Protein AF-A0AA36GIN5-F1 (afdb_monomer_lite)

Foldseek 3Di:
DDQDDPPPDPDFDDPPDDHDPPDDDDPVPGPDQVVVRLPVFDWAFDPDPVVLVVVQQVVQVVLQVVCVVVVCPVFFDGWDFDDWDTKIWGPDPPPDPWIKIWTWTFTDPPRTFIWIFIWTADPNDIDTSGPAIDTPDDLDCQQVVDPDPRSSSSGGGPPDDD

pLDDT: mean 85.45, std 15.11, range [38.47, 98.5]

Structure (mmCIF, N/CA/C/O backbone):
data_AF-A0AA36GIN5-F1
#
_entry.id   AF-A0AA36GIN5-F1
#
loop_
_atom_site.group_PDB
_atom_site.id
_atom_site.type_symbol
_atom_site.label_atom_id
_atom_site.label_alt_id
_atom_site.label_comp_id
_atom_site.label_asym_id
_atom_site.label_entity_id
_atom_site.label_seq_id
_atom_site.pdbx_PDB_ins_code
_atom_site.Cartn_x
_atom_site.Cartn_y
_atom_site.Cartn_z
_atom_site.occupancy
_atom_site.B_iso_or_equiv
_atom_site.auth_seq_id
_atom_site.auth_comp_id
_atom_site.auth_asym_id
_atom_site.auth_atom_id
_atom_site.pdbx_PDB_model_num
ATOM 1 N N . MET A 1 1 ? 8.871 -35.747 -25.818 1.00 38.47 1 MET A N 1
ATOM 2 C CA . MET A 1 1 ? 9.110 -34.789 -24.715 1.00 38.47 1 MET A CA 1
ATOM 3 C C . MET A 1 1 ? 7.954 -33.823 -24.754 1.00 38.47 1 MET A C 1
ATOM 5 O O . MET A 1 1 ? 7.903 -32.994 -25.651 1.00 38.47 1 MET A O 1
ATOM 9 N N . ASP A 1 2 ? 6.993 -34.015 -23.860 1.00 39.81 2 ASP A N 1
ATOM 10 C CA . ASP A 1 2 ? 5.685 -33.381 -23.990 1.00 39.81 2 ASP A CA 1
ATOM 11 C C . ASP A 1 2 ? 5.727 -31.957 -23.442 1.00 39.81 2 ASP A C 1
ATOM 13 O O . ASP A 1 2 ? 5.883 -31.730 -22.238 1.00 39.81 2 ASP A O 1
ATOM 17 N N . TYR A 1 3 ? 5.608 -30.990 -24.346 1.00 45.97 3 TYR A N 1
ATOM 18 C CA . TYR A 1 3 ? 5.326 -29.606 -24.003 1.00 45.97 3 TYR A CA 1
ATOM 19 C C . TYR A 1 3 ? 3.878 -29.540 -23.517 1.00 45.97 3 TYR A C 1
ATOM 21 O O . TYR A 1 3 ? 2.953 -29.850 -24.263 1.00 45.97 3 TYR A O 1
ATOM 29 N N . LYS A 1 4 ? 3.670 -29.195 -22.241 1.00 46.16 4 LYS A N 1
ATOM 30 C CA . LYS A 1 4 ? 2.323 -28.942 -21.725 1.00 46.16 4 LYS A CA 1
ATOM 31 C C . LYS A 1 4 ? 1.925 -27.518 -22.071 1.00 46.16 4 LYS A C 1
ATOM 33 O O . LYS A 1 4 ? 2.540 -26.575 -21.583 1.00 46.16 4 LYS A O 1
ATOM 38 N N . ASP A 1 5 ? 0.893 -27.426 -22.893 1.00 45.38 5 ASP A N 1
ATOM 39 C CA . ASP A 1 5 ? 0.246 -26.193 -23.312 1.00 45.38 5 ASP A CA 1
ATOM 40 C C . ASP A 1 5 ? -0.288 -25.429 -22.085 1.00 45.38 5 ASP A C 1
ATOM 42 O O . ASP A 1 5 ? -1.067 -25.964 -21.284 1.00 45.38 5 ASP A O 1
ATOM 46 N N . PHE A 1 6 ? 0.178 -24.193 -21.883 1.00 52.53 6 PHE A N 1
ATOM 47 C CA . PHE A 1 6 ? -0.134 -23.385 -20.695 1.00 52.53 6 PHE A CA 1
ATOM 48 C C . PHE A 1 6 ? -1.559 -22.825 -20.698 1.00 52.53 6 PHE A C 1
ATOM 50 O O . PHE A 1 6 ? -2.019 -22.305 -19.679 1.00 52.53 6 PHE A O 1
ATOM 57 N N . ASN A 1 7 ? -2.284 -22.962 -21.807 1.00 50.25 7 ASN A N 1
ATOM 58 C CA . ASN A 1 7 ? -3.547 -22.263 -22.005 1.00 50.25 7 ASN A CA 1
ATOM 59 C C . ASN A 1 7 ? -4.724 -22.822 -21.180 1.00 50.25 7 ASN A C 1
ATOM 61 O O . ASN A 1 7 ? -5.781 -22.202 -21.139 1.00 50.25 7 ASN A O 1
ATOM 65 N N . ASN A 1 8 ? -4.564 -23.967 -20.497 1.00 49.34 8 ASN A N 1
ATOM 66 C CA . ASN A 1 8 ? -5.694 -24.632 -19.832 1.00 49.34 8 ASN A CA 1
ATOM 67 C C . ASN A 1 8 ? -5.489 -25.021 -18.356 1.00 49.34 8 ASN A C 1
ATOM 69 O O . ASN A 1 8 ? -6.316 -25.728 -17.782 1.00 49.34 8 ASN A O 1
ATOM 73 N N . SER A 1 9 ? -4.425 -24.567 -17.678 1.00 46.34 9 SER A N 1
ATOM 74 C CA . SER A 1 9 ? -4.351 -24.761 -16.222 1.00 46.34 9 SER A CA 1
ATOM 75 C C . SER A 1 9 ? -3.704 -23.586 -15.496 1.00 46.34 9 SER A C 1
ATOM 77 O O . SER A 1 9 ? -2.542 -23.254 -15.711 1.00 46.34 9 SER A O 1
ATOM 79 N N . LYS A 1 10 ? -4.475 -22.989 -14.583 1.00 48.81 10 LYS A N 1
ATOM 80 C CA . LYS A 1 10 ? -4.098 -21.919 -13.647 1.00 48.81 10 LYS A CA 1
ATOM 81 C C . LYS A 1 10 ? -3.077 -22.400 -12.597 1.00 48.81 10 LYS A C 1
ATOM 83 O O . LYS A 1 10 ? -3.332 -22.308 -11.399 1.00 48.81 10 LYS A O 1
ATOM 88 N N . ARG A 1 11 ? -1.956 -23.001 -13.001 1.00 55.25 11 ARG A N 1
ATOM 89 C CA . ARG A 1 11 ? -0.908 -23.484 -12.086 1.00 55.25 11 ARG A CA 1
ATOM 90 C C . ARG A 1 11 ? 0.439 -22.868 -12.444 1.00 55.25 11 ARG A C 1
ATOM 92 O O . ARG A 1 11 ? 0.766 -22.688 -13.611 1.00 55.25 11 ARG A O 1
ATOM 99 N N . GLY A 1 12 ? 1.215 -22.538 -11.413 1.00 56.31 12 GLY A N 1
ATOM 100 C CA . GLY A 1 12 ? 2.543 -21.950 -11.567 1.00 56.31 12 GLY A CA 1
ATOM 101 C C . GLY A 1 12 ? 3.513 -22.872 -12.313 1.00 56.31 12 GLY A C 1
ATOM 102 O O . GLY A 1 12 ? 3.508 -24.091 -12.132 1.00 56.31 12 GLY A O 1
ATOM 103 N N . SER A 1 13 ? 4.380 -22.280 -13.135 1.00 64.31 13 SER A N 1
ATOM 104 C CA . SER A 1 13 ? 5.501 -22.980 -13.767 1.00 64.31 13 SER A CA 1
ATOM 105 C C . SER A 1 13 ? 6.605 -23.222 -12.736 1.00 64.31 13 SER A C 1
ATOM 107 O O . SER A 1 13 ? 7.261 -22.271 -12.318 1.00 64.31 13 SER A O 1
ATOM 109 N N . SER A 1 14 ? 6.891 -24.480 -12.388 1.00 69.88 14 SER A N 1
ATOM 110 C CA . SER A 1 14 ? 8.079 -24.811 -11.583 1.00 69.88 14 SER A CA 1
ATOM 111 C C . SER A 1 14 ? 9.363 -24.344 -12.280 1.00 69.88 14 SER A C 1
ATOM 113 O O . SER A 1 14 ? 9.537 -24.589 -13.476 1.00 69.88 14 SER A O 1
ATOM 115 N N . LEU A 1 15 ? 10.274 -23.719 -11.526 1.00 70.88 15 LEU A N 1
ATOM 116 C CA . LEU A 1 15 ? 11.608 -23.336 -12.006 1.00 70.88 15 LEU A CA 1
ATOM 117 C C . LEU A 1 15 ? 12.426 -24.560 -12.448 1.00 70.88 15 LEU A C 1
ATOM 119 O O . LEU A 1 15 ? 13.189 -24.478 -13.406 1.00 70.88 15 LEU A O 1
ATOM 123 N N . LEU A 1 16 ? 12.216 -25.698 -11.779 1.00 78.38 16 LEU A N 1
ATOM 124 C CA . LEU A 1 16 ? 12.947 -26.948 -11.997 1.00 78.38 16 LEU A CA 1
ATOM 125 C C . LEU A 1 16 ? 12.470 -27.721 -13.237 1.00 78.38 16 LEU A C 1
ATOM 127 O O . LEU A 1 16 ? 13.114 -28.680 -13.653 1.00 78.38 16 LEU A O 1
ATOM 131 N N . ARG A 1 17 ? 11.341 -27.331 -13.843 1.00 75.25 17 ARG A N 1
ATOM 132 C CA . ARG A 1 17 ? 10.852 -27.923 -15.097 1.00 75.25 17 ARG A CA 1
ATOM 133 C C . ARG A 1 17 ? 11.286 -27.071 -16.282 1.00 75.25 17 ARG A C 1
ATOM 135 O O . ARG A 1 17 ? 11.351 -25.843 -16.181 1.00 75.25 17 ARG A O 1
ATOM 142 N N . ARG A 1 18 ? 11.538 -27.706 -17.430 1.00 69.94 18 ARG A N 1
ATOM 143 C CA . ARG A 1 18 ? 11.738 -26.971 -18.688 1.00 69.94 18 ARG A CA 1
ATOM 144 C C . ARG A 1 18 ? 10.491 -26.130 -18.973 1.00 69.94 18 ARG A C 1
ATOM 146 O O . ARG A 1 18 ? 9.373 -26.611 -18.793 1.00 69.94 18 ARG A O 1
ATOM 153 N N . PHE A 1 19 ? 10.701 -24.865 -19.325 1.00 73.50 19 PHE A N 1
ATOM 154 C CA . PHE A 1 19 ? 9.625 -24.004 -19.813 1.00 73.50 19 PHE A CA 1
ATOM 155 C C . PHE A 1 19 ? 9.327 -24.327 -21.280 1.00 73.50 19 PHE A C 1
ATOM 157 O O . PHE A 1 19 ? 10.038 -25.135 -21.884 1.00 73.50 19 PHE A O 1
ATOM 164 N N . GLU A 1 20 ? 8.304 -23.689 -21.845 1.00 75.25 20 GLU A N 1
ATOM 165 C CA . GLU A 1 20 ? 8.043 -23.724 -23.285 1.00 75.25 20 GLU A CA 1
ATOM 166 C C . GLU A 1 20 ? 9.329 -23.436 -24.075 1.00 75.25 20 GLU A C 1
ATOM 168 O O . GLU A 1 20 ? 10.065 -22.488 -23.775 1.00 75.25 20 GLU A O 1
ATOM 173 N N . ALA A 1 21 ? 9.644 -24.301 -25.044 1.00 78.31 21 ALA A N 1
ATOM 174 C CA . ALA A 1 21 ? 10.874 -24.167 -25.815 1.00 78.31 21 ALA A CA 1
ATOM 175 C C . ALA A 1 21 ? 10.886 -22.836 -26.574 1.00 78.31 21 ALA A C 1
ATOM 177 O O . ALA A 1 21 ? 9.912 -22.466 -27.217 1.00 78.31 21 ALA A O 1
ATOM 178 N N . GLY A 1 22 ? 12.007 -22.119 -26.490 1.00 80.38 22 GLY A N 1
ATOM 179 C CA . GLY A 1 22 ? 12.175 -20.819 -27.143 1.00 80.38 22 GLY A CA 1
ATOM 180 C C . GLY A 1 22 ? 11.595 -19.624 -26.377 1.00 80.38 22 GLY A C 1
ATOM 181 O O . GLY A 1 22 ? 11.911 -18.491 -26.733 1.00 80.38 22 GLY A O 1
ATOM 182 N N . ILE A 1 23 ? 10.833 -19.827 -25.293 1.00 79.50 23 ILE A N 1
ATOM 183 C CA . ILE A 1 23 ? 10.279 -18.728 -24.489 1.00 79.50 23 ILE A CA 1
ATOM 184 C C . ILE A 1 23 ? 11.121 -18.520 -23.226 1.00 79.50 23 ILE A C 1
ATOM 186 O O . ILE A 1 23 ? 11.370 -19.440 -22.446 1.00 79.50 23 ILE A O 1
ATOM 190 N N . LYS A 1 24 ? 11.566 -17.283 -22.989 1.00 80.38 24 LYS A N 1
ATOM 191 C CA . LYS A 1 24 ? 12.256 -16.916 -21.743 1.00 80.38 24 LYS A CA 1
ATOM 192 C C . LYS A 1 24 ? 11.237 -16.633 -20.645 1.00 80.38 24 LYS A C 1
ATOM 194 O O . LYS A 1 24 ? 10.288 -15.888 -20.866 1.00 80.38 24 LYS A O 1
ATOM 199 N N . ARG A 1 25 ? 11.479 -17.152 -19.438 1.00 74.88 25 ARG A N 1
ATOM 200 C CA . ARG A 1 25 ? 10.708 -16.784 -18.242 1.00 74.88 25 ARG A CA 1
ATOM 201 C C . ARG A 1 25 ? 10.985 -15.330 -17.884 1.00 74.88 25 ARG A C 1
ATOM 203 O O . ARG A 1 25 ? 12.077 -14.993 -17.440 1.00 74.88 25 ARG A O 1
ATOM 210 N N . THR A 1 26 ? 9.990 -14.481 -18.070 1.00 76.69 26 THR A N 1
ATOM 211 C CA . THR A 1 26 ? 10.019 -13.075 -17.676 1.00 76.69 26 THR A CA 1
ATOM 212 C C . THR A 1 26 ? 8.704 -12.718 -16.998 1.00 76.69 26 THR A C 1
ATOM 214 O O . THR A 1 26 ? 7.705 -13.423 -17.129 1.00 76.69 26 THR A O 1
ATOM 217 N N . CYS A 1 27 ? 8.670 -11.574 -16.327 1.00 74.69 27 CYS A N 1
ATOM 218 C CA . CYS A 1 27 ? 7.432 -11.016 -15.792 1.00 74.69 27 CYS A CA 1
ATOM 219 C C . CYS A 1 27 ? 6.355 -10.735 -16.849 1.00 74.69 27 CYS A C 1
ATOM 221 O O . CYS A 1 27 ? 5.187 -10.626 -16.502 1.00 74.69 27 CYS A O 1
ATOM 223 N N . LYS A 1 28 ? 6.729 -10.636 -18.132 1.00 74.44 28 LYS A N 1
ATOM 224 C CA . LYS A 1 28 ? 5.777 -10.481 -19.241 1.00 74.44 28 LYS A CA 1
ATOM 225 C C . LYS A 1 28 ? 5.169 -11.810 -19.693 1.00 74.44 28 LYS A C 1
ATOM 227 O O . LYS A 1 28 ? 4.073 -11.817 -20.232 1.00 74.44 28 LYS A O 1
ATOM 232 N N . THR A 1 29 ? 5.886 -12.917 -19.510 1.00 76.88 29 THR A N 1
ATOM 233 C CA . THR A 1 29 ? 5.488 -14.242 -20.018 1.00 76.88 29 THR A CA 1
ATOM 234 C C . THR A 1 29 ? 4.888 -15.138 -18.939 1.00 76.88 29 THR A C 1
ATOM 236 O O . THR A 1 29 ? 4.421 -16.229 -19.242 1.00 76.88 29 THR A O 1
ATOM 239 N N . LEU A 1 30 ? 4.955 -14.732 -17.670 1.00 77.62 30 LEU A N 1
ATOM 240 C CA . LEU A 1 30 ? 4.377 -15.466 -16.550 1.00 77.62 30 LEU A CA 1
ATOM 241 C C . LEU A 1 30 ? 3.141 -14.721 -16.030 1.00 77.62 30 LEU A C 1
ATOM 243 O O . LEU A 1 30 ? 3.147 -13.491 -16.021 1.00 77.62 30 LEU A O 1
ATOM 247 N N . PRO A 1 31 ? 2.109 -15.429 -15.532 1.00 76.44 31 PRO A N 1
ATOM 248 C CA . PRO A 1 31 ? 0.910 -14.825 -14.947 1.00 76.44 31 PRO A CA 1
ATOM 249 C C . PRO A 1 31 ? 1.188 -14.279 -13.532 1.00 76.44 31 PRO A C 1
ATOM 251 O O . PRO A 1 31 ? 0.501 -14.612 -12.569 1.00 76.44 31 PRO A O 1
ATOM 254 N N . ILE A 1 32 ? 2.247 -13.482 -13.388 1.00 77.31 32 ILE A N 1
ATOM 255 C CA . ILE A 1 32 ? 2.671 -12.861 -12.135 1.00 77.31 32 ILE A CA 1
ATOM 256 C C . ILE A 1 32 ? 2.177 -11.413 -12.152 1.00 77.31 32 ILE A C 1
ATOM 258 O O . ILE A 1 32 ? 2.514 -10.670 -13.076 1.00 77.31 32 ILE A O 1
ATOM 262 N N . PRO A 1 33 ? 1.402 -10.978 -11.144 1.00 82.19 33 PRO A N 1
ATOM 263 C CA . PRO A 1 33 ? 1.005 -9.584 -11.036 1.00 82.19 33 PRO A CA 1
ATOM 264 C C . PRO A 1 33 ? 2.213 -8.649 -11.066 1.00 82.19 33 PRO A C 1
ATOM 266 O O . PRO A 1 33 ? 3.212 -8.887 -10.387 1.00 82.19 33 PRO A O 1
ATOM 269 N N . PHE A 1 34 ? 2.088 -7.552 -11.813 1.00 79.94 34 PHE A N 1
ATOM 270 C CA . PHE A 1 34 ? 3.174 -6.597 -12.033 1.00 79.94 34 PHE A CA 1
ATOM 271 C C . PHE A 1 34 ? 3.841 -6.127 -10.732 1.00 79.94 34 PHE A C 1
ATOM 273 O O . PHE A 1 34 ? 5.061 -6.008 -10.685 1.00 79.94 34 PHE A O 1
ATOM 280 N N . GLN A 1 35 ? 3.066 -5.948 -9.658 1.00 85.75 35 GLN A N 1
ATOM 281 C CA . GLN A 1 35 ? 3.565 -5.548 -8.338 1.00 85.75 35 GLN A CA 1
ATOM 282 C C . GLN A 1 35 ? 4.647 -6.471 -7.749 1.00 85.75 35 GLN A C 1
ATOM 284 O O . GLN A 1 35 ? 5.368 -6.050 -6.860 1.00 85.75 35 GLN A O 1
ATOM 289 N N . TYR A 1 36 ? 4.782 -7.717 -8.214 1.00 86.00 36 TYR A N 1
ATOM 290 C CA . TYR A 1 36 ? 5.830 -8.645 -7.762 1.00 86.00 36 TYR A CA 1
ATOM 291 C C . TYR A 1 36 ? 7.065 -8.653 -8.670 1.00 86.00 36 TYR A C 1
ATOM 293 O O . TYR A 1 36 ? 8.045 -9.340 -8.403 1.00 86.00 36 TYR A O 1
ATOM 301 N N . CYS A 1 37 ? 7.019 -7.880 -9.750 1.00 82.06 37 CYS A N 1
ATOM 302 C CA . CYS A 1 37 ? 8.076 -7.736 -10.743 1.00 82.06 37 CYS A CA 1
ATOM 303 C C . CYS A 1 37 ? 8.813 -6.400 -10.636 1.00 82.06 37 CYS A C 1
ATOM 305 O O . CYS A 1 37 ? 9.780 -6.162 -11.358 1.00 82.06 37 CYS A O 1
ATOM 307 N N . ILE A 1 38 ? 8.355 -5.526 -9.740 1.00 79.12 38 ILE A N 1
ATOM 308 C CA . ILE A 1 38 ? 8.806 -4.140 -9.622 1.00 79.12 38 ILE A CA 1
ATOM 309 C C . ILE A 1 38 ? 10.245 -3.982 -9.117 1.00 79.12 38 ILE A C 1
ATOM 311 O O . ILE A 1 38 ? 10.856 -2.946 -9.356 1.00 79.12 38 ILE A O 1
ATOM 315 N N . CYS A 1 39 ? 10.810 -5.001 -8.462 1.00 77.12 39 CYS A N 1
ATOM 316 C CA . CYS A 1 39 ? 12.136 -4.940 -7.835 1.00 77.12 39 CYS A CA 1
ATOM 317 C C . CYS A 1 39 ? 13.29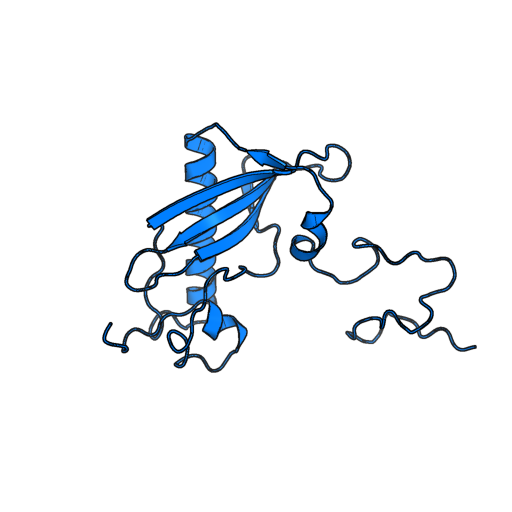0 -4.697 -8.821 1.00 77.12 39 CYS A C 1
ATOM 319 O O . CYS A 1 39 ? 14.382 -4.331 -8.404 1.00 77.12 39 CYS A O 1
ATOM 321 N N . GLN A 1 40 ? 13.069 -4.929 -10.116 1.00 78.19 40 GLN A N 1
ATOM 322 C CA . GLN A 1 40 ? 14.092 -4.764 -11.151 1.00 78.19 40 GLN A CA 1
ATOM 323 C C . GLN A 1 40 ? 14.193 -3.325 -11.675 1.00 78.19 40 GLN A C 1
ATOM 325 O O . GLN A 1 40 ? 15.098 -3.025 -12.451 1.00 78.19 40 GLN A O 1
ATOM 330 N N . TYR A 1 41 ? 13.270 -2.440 -11.291 1.00 84.75 41 TYR A N 1
ATOM 331 C CA . TYR A 1 41 ? 13.208 -1.080 -11.818 1.00 84.75 41 TYR A CA 1
ATOM 332 C C . TYR A 1 41 ? 13.741 -0.074 -10.808 1.00 84.75 41 TYR A C 1
ATOM 334 O O . TYR A 1 41 ? 13.410 -0.118 -9.624 1.00 84.75 41 TYR A O 1
ATOM 342 N N . ALA A 1 42 ? 14.529 0.877 -11.304 1.00 88.88 42 ALA A N 1
ATOM 343 C CA . ALA A 1 42 ? 14.948 2.018 -10.513 1.00 88.88 42 ALA A CA 1
ATOM 344 C C . ALA A 1 42 ? 13.745 2.906 -10.161 1.00 88.88 42 ALA A C 1
ATOM 346 O O . ALA A 1 42 ? 12.769 3.019 -10.914 1.00 88.88 42 ALA A O 1
ATOM 347 N N . THR A 1 43 ? 13.841 3.549 -9.002 1.00 91.62 43 THR A N 1
ATOM 348 C CA . THR A 1 43 ? 12.817 4.456 -8.496 1.00 91.62 43 THR A CA 1
ATOM 349 C C . THR A 1 43 ? 13.433 5.758 -8.012 1.00 91.62 43 THR A C 1
ATOM 351 O O . THR A 1 43 ? 14.531 5.750 -7.459 1.00 91.62 43 THR A O 1
ATOM 354 N N . SER A 1 44 ? 12.705 6.859 -8.149 1.00 93.06 44 SER A N 1
ATOM 355 C CA . SER A 1 44 ? 13.067 8.174 -7.614 1.00 93.06 44 SER A CA 1
ATOM 356 C C . SER A 1 44 ? 12.003 8.654 -6.634 1.00 93.06 44 SER A C 1
ATOM 358 O O . SER A 1 44 ? 10.811 8.533 -6.922 1.00 93.06 44 SER A O 1
ATOM 360 N N . ALA A 1 45 ? 12.409 9.222 -5.499 1.00 96.19 45 ALA A N 1
ATOM 361 C CA . ALA A 1 45 ? 11.470 9.804 -4.543 1.00 96.19 45 ALA A CA 1
ATOM 362 C C . ALA A 1 45 ? 10.666 10.943 -5.190 1.00 96.19 45 ALA A C 1
ATOM 364 O O . ALA A 1 45 ? 11.226 11.801 -5.873 1.00 96.19 45 ALA A O 1
ATOM 365 N N . VAL A 1 46 ? 9.352 10.955 -4.970 1.00 96.31 46 VAL A N 1
ATOM 366 C CA . VAL A 1 46 ? 8.488 12.058 -5.404 1.00 96.31 46 VAL A CA 1
ATOM 367 C C . VAL A 1 46 ? 8.623 13.206 -4.408 1.00 96.31 46 VAL A C 1
ATOM 369 O O . VAL A 1 46 ? 8.438 13.001 -3.211 1.00 96.31 46 VAL A O 1
ATOM 372 N N . THR A 1 47 ? 8.923 14.410 -4.897 1.00 95.75 47 THR A N 1
ATOM 373 C CA . THR A 1 47 ? 9.109 15.619 -4.072 1.00 95.75 47 THR A CA 1
ATOM 374 C C . THR A 1 47 ? 7.877 16.525 -4.021 1.00 95.75 47 THR A C 1
ATOM 376 O O . THR A 1 47 ? 7.761 17.343 -3.114 1.00 95.75 47 THR A O 1
ATOM 379 N N . ASP A 1 48 ? 6.940 16.390 -4.965 1.00 96.31 48 ASP A N 1
ATOM 380 C CA . ASP A 1 48 ? 5.706 17.182 -4.995 1.00 96.31 48 ASP A CA 1
ATOM 381 C C . ASP A 1 48 ? 4.730 16.723 -3.899 1.00 96.31 48 ASP A C 1
ATOM 383 O O . ASP A 1 48 ? 4.098 15.670 -4.005 1.00 96.31 48 ASP A O 1
ATOM 387 N N . GLU A 1 49 ? 4.572 17.536 -2.854 1.00 96.25 49 GLU A N 1
ATOM 388 C CA . GLU A 1 49 ? 3.702 17.236 -1.711 1.00 96.25 49 GLU A CA 1
ATOM 389 C C . GLU A 1 49 ? 2.215 17.097 -2.078 1.00 96.25 49 GLU A C 1
ATOM 391 O O . GLU A 1 49 ? 1.516 16.254 -1.511 1.00 96.25 49 GLU A O 1
ATOM 396 N N . LYS A 1 50 ? 1.711 17.858 -3.060 1.00 96.75 50 LYS A N 1
ATOM 397 C CA . LYS A 1 50 ? 0.306 17.749 -3.492 1.00 96.75 50 LYS A CA 1
ATOM 398 C C . LYS A 1 50 ? 0.068 16.412 -4.180 1.00 96.75 50 LYS A C 1
ATOM 400 O O . LYS A 1 50 ? -0.935 15.748 -3.913 1.00 96.75 50 LYS A O 1
ATOM 405 N N . LEU A 1 51 ? 0.994 15.999 -5.044 1.00 96.56 51 LEU A N 1
ATOM 406 C CA . LEU A 1 51 ? 0.944 14.700 -5.706 1.00 96.56 51 LEU A CA 1
ATOM 407 C C . LEU A 1 51 ? 1.081 13.561 -4.692 1.00 96.56 51 LEU A C 1
ATOM 409 O O . LEU A 1 51 ? 0.308 12.605 -4.750 1.00 96.56 51 LEU A O 1
ATOM 413 N N . ARG A 1 52 ? 2.007 13.682 -3.734 1.00 97.88 52 ARG A N 1
ATOM 414 C CA . ARG A 1 52 ? 2.184 12.707 -2.649 1.00 97.88 52 ARG A CA 1
ATOM 415 C C . ARG A 1 52 ? 0.896 12.510 -1.858 1.00 97.88 52 ARG A C 1
ATOM 417 O O . ARG A 1 52 ? 0.448 11.376 -1.695 1.00 97.88 52 ARG A O 1
ATOM 424 N N . GLN A 1 53 ? 0.270 13.603 -1.428 1.00 97.75 53 GLN A N 1
ATOM 425 C CA . GLN A 1 53 ? -0.983 13.542 -0.686 1.00 97.75 53 GLN A CA 1
ATOM 426 C C . GLN A 1 53 ? -2.105 12.933 -1.533 1.00 97.75 53 GLN A C 1
ATOM 428 O O . GLN A 1 53 ? -2.813 12.048 -1.059 1.00 97.75 53 GLN A O 1
ATOM 433 N N . LYS A 1 54 ? -2.229 13.336 -2.804 1.00 97.62 54 LYS A N 1
ATOM 434 C CA . LYS A 1 54 ? -3.230 12.790 -3.732 1.00 97.62 54 LYS A CA 1
ATOM 435 C C . LYS A 1 54 ? -3.081 11.274 -3.910 1.00 97.62 54 LYS A C 1
ATOM 437 O O . LYS A 1 54 ? -4.077 10.557 -3.880 1.00 97.62 54 LYS A O 1
ATOM 442 N N . LEU A 1 55 ? -1.852 10.785 -4.081 1.00 98.12 55 LEU A N 1
ATOM 443 C CA . LEU A 1 55 ? -1.550 9.359 -4.239 1.00 98.12 55 LEU A CA 1
ATOM 444 C C . LEU A 1 55 ? -1.853 8.560 -2.967 1.00 98.12 55 LEU A C 1
ATOM 446 O O . LEU A 1 55 ? -2.456 7.492 -3.050 1.00 98.12 55 LEU A O 1
ATOM 450 N N . ALA A 1 56 ? -1.463 9.075 -1.799 1.00 98.00 56 ALA A N 1
ATOM 451 C CA . ALA A 1 56 ? -1.703 8.409 -0.523 1.00 98.00 56 ALA A CA 1
ATOM 452 C C . ALA A 1 56 ? -3.192 8.351 -0.161 1.00 98.00 56 ALA A C 1
ATOM 454 O O . ALA A 1 56 ? -3.677 7.293 0.237 1.00 98.00 56 ALA A O 1
ATOM 455 N N . THR A 1 57 ? -3.919 9.460 -0.336 1.00 98.12 57 THR A N 1
ATOM 456 C CA . THR A 1 57 ? -5.370 9.510 -0.115 1.00 98.12 57 THR A CA 1
ATOM 457 C C . THR A 1 57 ? -6.081 8.509 -1.021 1.00 98.12 57 THR A C 1
ATOM 459 O O . THR A 1 57 ? -6.830 7.674 -0.523 1.00 98.12 57 THR A O 1
ATOM 462 N N . PHE A 1 58 ? -5.758 8.502 -2.320 1.00 98.25 58 PHE A N 1
ATOM 463 C CA . PHE A 1 58 ? -6.314 7.529 -3.259 1.00 98.25 58 PHE A CA 1
ATOM 464 C C . PHE A 1 58 ? -6.039 6.082 -2.821 1.00 98.25 58 PHE A C 1
ATOM 466 O O . PHE A 1 58 ? -6.950 5.262 -2.803 1.00 98.25 58 PHE A O 1
ATOM 473 N N . ALA A 1 59 ? -4.801 5.751 -2.440 1.00 98.19 59 ALA A N 1
ATOM 474 C CA . ALA A 1 59 ? -4.447 4.392 -2.032 1.00 98.19 59 ALA A CA 1
ATOM 475 C C . ALA A 1 59 ? -5.222 3.925 -0.785 1.00 98.19 59 ALA A C 1
ATOM 477 O O . ALA A 1 59 ? -5.689 2.788 -0.746 1.00 98.19 59 ALA A O 1
ATOM 478 N N . VAL A 1 60 ? -5.395 4.800 0.209 1.00 98.12 60 VAL A N 1
ATOM 479 C CA . VAL A 1 60 ? -6.182 4.503 1.416 1.00 98.12 60 VAL A CA 1
ATOM 480 C C . VAL A 1 60 ? -7.663 4.324 1.098 1.00 98.12 60 VAL A C 1
ATOM 482 O O . VAL A 1 60 ? -8.266 3.364 1.570 1.00 98.12 60 VAL A O 1
ATOM 485 N N . GLU A 1 61 ? -8.243 5.201 0.279 1.00 97.75 61 GLU A N 1
ATOM 486 C CA . GLU A 1 61 ? -9.644 5.093 -0.144 1.00 97.75 61 GLU A CA 1
ATOM 487 C C . GLU A 1 61 ? -9.901 3.785 -0.896 1.00 97.75 61 GLU A C 1
ATOM 489 O O . GLU A 1 61 ? -10.909 3.127 -0.668 1.00 97.75 61 GLU A O 1
ATOM 494 N N . GLN A 1 62 ? -8.970 3.357 -1.754 1.00 97.88 62 GLN A N 1
ATOM 495 C CA . GLN A 1 62 ? -9.083 2.075 -2.450 1.00 97.88 62 GLN A CA 1
ATOM 496 C C . GLN A 1 62 ? -9.003 0.872 -1.497 1.00 97.88 62 GLN A C 1
ATOM 498 O O . GLN A 1 62 ? -9.681 -0.128 -1.731 1.00 97.88 62 GLN A O 1
ATOM 503 N N . LEU A 1 63 ? -8.210 0.950 -0.421 1.00 97.25 63 LEU A N 1
ATOM 504 C CA . LEU A 1 63 ? -8.180 -0.094 0.609 1.00 97.25 63 LEU A CA 1
ATOM 505 C C . LEU A 1 63 ? -9.511 -0.160 1.371 1.00 97.25 63 LEU A C 1
ATOM 507 O O . LEU A 1 63 ? -10.033 -1.249 1.602 1.00 97.25 63 LEU A O 1
ATOM 511 N N . ASP A 1 64 ? -10.078 0.993 1.722 1.00 96.31 64 ASP A N 1
ATOM 512 C CA . ASP A 1 64 ? -11.372 1.068 2.402 1.00 96.31 64 ASP A CA 1
ATOM 513 C C . ASP A 1 64 ? -12.509 0.538 1.508 1.00 96.31 64 ASP A C 1
ATOM 515 O O . ASP A 1 64 ? -13.278 -0.329 1.921 1.00 96.31 64 ASP A O 1
ATOM 519 N N . LEU A 1 65 ? -12.546 0.949 0.235 1.00 96.19 65 LEU A N 1
ATOM 520 C CA . LEU A 1 65 ? -13.494 0.444 -0.765 1.00 96.19 65 LEU A CA 1
ATOM 521 C C . LEU A 1 65 ? -13.370 -1.070 -0.989 1.00 96.19 65 LEU A C 1
ATOM 523 O O . LEU A 1 65 ? -14.375 -1.748 -1.208 1.00 96.19 65 LEU A O 1
ATOM 527 N N . LEU A 1 66 ? -12.159 -1.626 -0.907 1.00 95.44 66 LEU A N 1
ATOM 528 C CA . LEU A 1 66 ? -11.954 -3.072 -0.977 1.00 95.44 66 LEU A CA 1
ATOM 529 C C . LEU A 1 66 ? -12.640 -3.775 0.201 1.00 95.44 66 LEU A C 1
ATOM 531 O O . LEU A 1 66 ? -13.371 -4.738 -0.012 1.00 95.44 66 LEU A O 1
ATOM 535 N N . LEU A 1 67 ? -12.480 -3.276 1.430 1.00 94.81 67 LEU A N 1
ATOM 536 C CA . LEU A 1 67 ? -13.147 -3.850 2.606 1.00 94.81 67 LEU A CA 1
ATOM 537 C C . LEU A 1 67 ? -14.676 -3.692 2.544 1.00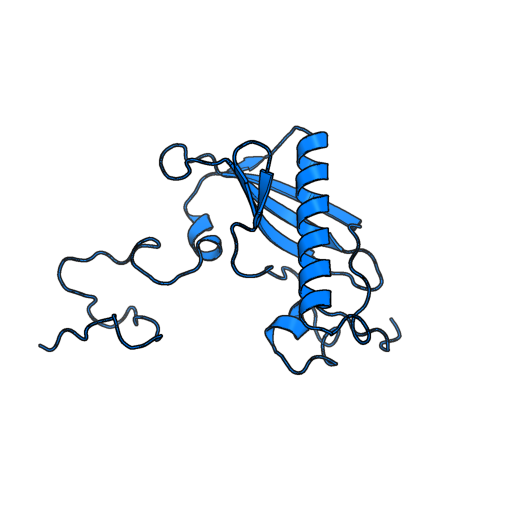 94.81 67 LEU A C 1
ATOM 539 O O . LEU A 1 67 ? -15.407 -4.606 2.934 1.00 94.81 67 LEU A O 1
ATOM 543 N N . GLN A 1 68 ? -15.162 -2.564 2.021 1.00 94.56 68 GLN A N 1
ATOM 544 C CA . GLN A 1 68 ? -16.592 -2.332 1.804 1.00 94.56 68 GLN A CA 1
ATOM 545 C C . GLN A 1 68 ? -17.177 -3.283 0.755 1.00 94.56 68 GLN A C 1
ATOM 547 O O . GLN A 1 68 ? -18.228 -3.879 0.988 1.00 94.56 68 GLN A O 1
ATOM 552 N N . SER A 1 69 ? -16.492 -3.473 -0.375 1.00 94.62 69 SER A N 1
ATOM 553 C CA . SER A 1 69 ? -16.969 -4.356 -1.450 1.00 94.62 69 SER A CA 1
ATOM 554 C C . SER A 1 69 ? -16.965 -5.838 -1.057 1.00 94.62 69 SER A C 1
ATOM 556 O O . SER A 1 69 ? -17.769 -6.614 -1.567 1.00 94.62 69 SER A O 1
ATOM 558 N N . GLU A 1 70 ? -16.133 -6.219 -0.087 1.00 94.31 70 GLU A N 1
ATOM 559 C CA . GLU A 1 70 ? -16.126 -7.550 0.529 1.00 94.31 70 GLU A CA 1
ATOM 560 C C . GLU A 1 70 ? -17.185 -7.721 1.635 1.00 94.31 70 GLU A C 1
ATOM 562 O O . GLU A 1 70 ? -17.346 -8.821 2.165 1.00 94.31 70 GLU A O 1
ATOM 567 N N . GLY A 1 71 ? -17.924 -6.662 1.985 1.00 93.88 71 GLY A N 1
ATOM 568 C CA . GLY A 1 71 ? -19.023 -6.711 2.952 1.00 93.88 71 GLY A CA 1
ATOM 569 C C . GLY A 1 71 ? -18.582 -6.869 4.410 1.00 93.88 71 GLY A C 1
ATOM 570 O O . GLY A 1 71 ? -19.366 -7.332 5.236 1.00 93.88 71 GLY A O 1
ATOM 571 N N . VAL A 1 72 ? -17.340 -6.499 4.745 1.00 93.62 72 VAL A N 1
ATOM 572 C CA . VAL A 1 72 ? -16.748 -6.734 6.079 1.00 93.62 72 VAL A CA 1
ATOM 573 C C . VAL A 1 72 ? -16.647 -5.479 6.951 1.00 93.62 72 VAL A C 1
ATOM 575 O O . VAL A 1 72 ? -16.137 -5.542 8.068 1.00 93.62 72 VAL A O 1
ATOM 578 N N . SER A 1 73 ? -17.182 -4.340 6.501 1.00 90.38 73 SER A N 1
ATOM 579 C CA . SER A 1 73 ? -17.161 -3.059 7.232 1.00 90.38 73 SER A CA 1
ATOM 580 C C . SER A 1 73 ? -17.846 -3.095 8.604 1.00 90.38 73 SER A C 1
ATOM 582 O O . SER A 1 73 ? -17.592 -2.237 9.452 1.00 90.38 73 SER A O 1
ATOM 584 N N . SER A 1 74 ? -18.728 -4.066 8.857 1.00 91.75 74 SER A N 1
ATOM 585 C CA . SER A 1 74 ? -19.323 -4.280 10.181 1.00 91.75 74 SER A CA 1
ATOM 586 C C . SER A 1 74 ? -18.324 -4.897 11.164 1.00 91.75 74 SER A C 1
ATOM 588 O O . SER A 1 74 ? -18.312 -4.508 12.330 1.00 91.75 74 SER A O 1
ATOM 590 N N . SER A 1 75 ? -17.455 -5.795 10.694 1.00 93.56 75 SER A N 1
ATOM 591 C CA . SER A 1 75 ? -16.471 -6.526 11.501 1.00 93.56 75 SER A CA 1
ATOM 592 C C . SER A 1 75 ? -15.111 -5.833 11.589 1.00 93.56 75 SER A C 1
ATOM 594 O O . SER A 1 75 ? -14.429 -5.979 12.603 1.00 93.56 75 SER A O 1
ATOM 596 N N . CYS A 1 76 ? -14.724 -5.088 10.552 1.00 94.38 76 CYS A N 1
ATOM 597 C CA . CYS A 1 76 ? -13.422 -4.434 10.433 1.00 94.38 76 CYS A CA 1
ATOM 598 C C . CYS A 1 76 ? -13.479 -2.954 10.801 1.00 94.38 76 CYS A C 1
ATOM 600 O O . CYS A 1 76 ? -14.424 -2.250 10.455 1.00 94.38 76 CYS A O 1
ATOM 602 N N . GLU A 1 77 ? -12.440 -2.477 11.467 1.00 95.31 77 GLU A N 1
ATOM 603 C CA . GLU A 1 77 ? -12.229 -1.068 11.761 1.00 95.31 77 GLU A CA 1
ATOM 604 C C . GLU A 1 77 ? -12.077 -0.215 10.496 1.00 95.31 77 GLU A C 1
ATOM 606 O O . GLU A 1 77 ? -11.553 -0.669 9.479 1.00 95.31 77 GLU A O 1
ATOM 611 N N . ASN A 1 78 ? -12.508 1.046 10.581 1.00 93.69 78 ASN A N 1
ATOM 612 C CA . ASN A 1 78 ? -12.462 1.977 9.451 1.00 93.69 78 ASN A CA 1
ATOM 613 C C . ASN A 1 78 ? -11.021 2.375 9.111 1.00 93.69 78 ASN A C 1
ATOM 615 O O . ASN A 1 78 ? -10.246 2.765 9.991 1.00 93.69 78 ASN A O 1
ATOM 619 N N . VAL A 1 79 ? -10.686 2.365 7.822 1.00 96.00 79 VAL A N 1
ATOM 620 C CA . VAL A 1 79 ? -9.339 2.686 7.347 1.00 96.00 79 VAL A CA 1
ATOM 621 C C . VAL A 1 79 ? -9.224 4.189 7.098 1.00 96.00 79 VAL A C 1
ATOM 623 O O . VAL A 1 79 ? -9.992 4.782 6.347 1.00 96.00 79 VAL A O 1
ATOM 626 N N . LYS A 1 80 ? -8.234 4.831 7.725 1.00 97.12 80 LYS A N 1
ATOM 627 C CA . LYS A 1 80 ? -7.905 6.250 7.510 1.00 97.12 80 LYS A CA 1
ATOM 628 C C . LYS A 1 80 ? -6.402 6.439 7.394 1.00 97.12 80 LYS A C 1
ATOM 630 O O . LYS A 1 80 ? -5.639 5.746 8.063 1.00 97.12 80 LYS A O 1
ATOM 635 N N . LEU A 1 81 ? -5.969 7.401 6.584 1.00 98.12 81 LEU A N 1
ATOM 636 C CA . LEU A 1 81 ? -4.552 7.721 6.434 1.00 98.12 81 LEU A CA 1
ATOM 637 C C . LEU A 1 81 ? -4.012 8.310 7.746 1.00 98.12 81 LEU A C 1
ATOM 639 O O . LEU A 1 81 ? -4.539 9.304 8.238 1.00 98.12 81 LEU A O 1
ATOM 643 N N . LYS A 1 82 ? -2.944 7.724 8.293 1.00 97.94 82 LYS A N 1
ATOM 644 C CA . LYS A 1 82 ? -2.180 8.294 9.415 1.00 97.94 82 LYS A CA 1
ATOM 645 C C . LYS A 1 82 ? -0.966 9.057 8.922 1.00 97.94 82 LYS A C 1
ATOM 647 O O . LYS A 1 82 ? -0.726 10.184 9.340 1.00 97.94 82 LYS A O 1
ATOM 652 N N . LYS A 1 83 ? -0.160 8.403 8.084 1.00 97.50 83 LYS A N 1
ATOM 653 C CA . LYS A 1 83 ? 1.132 8.925 7.644 1.00 97.50 83 LYS A CA 1
ATOM 654 C C . LYS A 1 83 ? 1.534 8.339 6.297 1.00 97.50 83 LYS A C 1
ATOM 656 O O . LYS A 1 83 ? 1.363 7.147 6.052 1.00 97.50 83 LYS A O 1
ATOM 661 N N . ILE A 1 84 ? 2.137 9.174 5.459 1.00 98.38 84 ILE A N 1
ATOM 662 C CA . ILE A 1 84 ? 2.840 8.744 4.248 1.00 98.38 84 ILE A CA 1
ATOM 663 C C . ILE A 1 84 ? 4.243 8.284 4.654 1.00 98.38 84 ILE A C 1
ATOM 665 O O . ILE A 1 84 ? 4.990 9.050 5.265 1.00 98.38 84 ILE A O 1
ATOM 669 N N . LEU A 1 85 ? 4.601 7.038 4.339 1.00 97.88 85 LEU A N 1
ATOM 670 C CA . LEU A 1 85 ? 5.922 6.486 4.655 1.00 97.88 85 LEU A CA 1
ATOM 671 C C . LEU A 1 85 ? 6.902 6.721 3.504 1.00 97.88 85 LEU A C 1
ATOM 673 O O . LEU A 1 85 ? 7.976 7.274 3.721 1.00 97.88 85 LEU A O 1
ATOM 677 N N . SER A 1 86 ? 6.519 6.361 2.280 1.00 97.38 86 SER A N 1
ATOM 678 C CA . SER A 1 86 ? 7.316 6.615 1.078 1.00 97.38 86 SER A CA 1
ATOM 679 C C . SER A 1 86 ? 6.431 6.662 -0.163 1.00 97.38 86 SER A C 1
ATOM 681 O O . SER A 1 86 ? 5.411 5.977 -0.243 1.00 97.38 86 SER A O 1
ATOM 683 N N . ILE A 1 87 ? 6.815 7.502 -1.125 1.00 97.81 87 ILE A N 1
ATOM 684 C CA . ILE A 1 87 ? 6.215 7.538 -2.459 1.00 97.81 87 ILE A CA 1
ATOM 685 C C . ILE A 1 87 ? 7.346 7.685 -3.461 1.00 97.81 87 ILE A C 1
ATOM 687 O O . ILE A 1 87 ? 7.998 8.730 -3.515 1.00 97.81 87 ILE A O 1
ATOM 691 N N . ASN A 1 88 ? 7.568 6.640 -4.249 1.00 95.50 88 ASN A N 1
ATOM 692 C CA . ASN A 1 88 ? 8.626 6.614 -5.248 1.00 95.50 88 ASN A CA 1
ATOM 693 C C . ASN A 1 88 ? 8.031 6.407 -6.639 1.00 95.50 88 ASN A C 1
ATOM 695 O O . ASN A 1 88 ? 7.148 5.580 -6.820 1.00 95.50 88 ASN A O 1
ATOM 699 N N . GLN A 1 89 ? 8.513 7.130 -7.640 1.00 94.06 89 GLN A N 1
ATOM 700 C CA . GLN A 1 89 ? 8.133 6.929 -9.034 1.00 94.06 89 GLN A CA 1
ATOM 701 C C . GLN A 1 89 ? 9.103 5.956 -9.705 1.00 94.06 89 GLN A C 1
ATOM 703 O O . GLN A 1 89 ? 10.315 6.104 -9.563 1.00 94.06 89 GLN A O 1
ATOM 708 N N . TYR A 1 90 ? 8.592 4.993 -10.472 1.00 90.25 90 TYR A N 1
ATOM 709 C CA . TYR A 1 90 ? 9.432 4.137 -11.311 1.00 90.25 90 TYR A CA 1
ATOM 710 C C . TYR A 1 90 ? 9.995 4.936 -12.491 1.00 90.25 90 TYR A C 1
ATOM 712 O O . TYR A 1 90 ? 9.243 5.562 -13.239 1.00 90.25 90 TYR A O 1
ATOM 720 N N . THR A 1 91 ? 11.316 4.908 -12.671 1.00 81.56 91 THR A N 1
ATOM 721 C CA . THR A 1 91 ? 12.029 5.758 -13.643 1.00 81.56 91 THR A CA 1
ATOM 722 C C . THR A 1 91 ? 12.173 5.132 -15.033 1.00 81.56 91 THR A C 1
ATOM 724 O O . THR A 1 91 ? 12.693 5.774 -15.942 1.00 81.56 91 THR A O 1
ATOM 727 N N . SER A 1 92 ? 11.717 3.889 -15.240 1.00 68.25 92 SER A N 1
ATOM 728 C CA . SER A 1 92 ? 11.891 3.193 -16.523 1.00 68.25 92 SER A CA 1
ATOM 729 C C . SER A 1 92 ? 10.916 3.707 -17.591 1.00 68.25 92 SER A C 1
ATOM 731 O O . SER A 1 92 ? 9.727 3.397 -17.582 1.00 68.25 92 SER A O 1
ATOM 733 N N . THR A 1 93 ? 11.447 4.487 -18.531 1.00 52.75 93 THR A N 1
ATOM 734 C CA . THR A 1 93 ? 10.715 5.238 -19.563 1.00 52.75 93 THR A CA 1
ATOM 735 C C . THR A 1 93 ? 10.216 4.404 -20.748 1.00 52.75 93 THR A C 1
ATOM 737 O O . THR A 1 93 ? 9.397 4.896 -21.516 1.00 52.75 93 THR A O 1
ATOM 740 N N . SER A 1 94 ? 10.660 3.152 -20.916 1.00 53.97 94 SER A N 1
ATOM 741 C CA . SER A 1 94 ? 10.324 2.341 -22.103 1.00 53.97 94 SER A CA 1
ATOM 742 C C . SER A 1 94 ? 9.226 1.295 -21.888 1.00 53.97 94 SER A C 1
ATOM 744 O O . SER A 1 94 ? 8.681 0.781 -22.861 1.00 53.97 94 SER A O 1
ATOM 746 N N . MET A 1 95 ? 8.884 0.955 -20.638 1.00 52.44 95 MET A N 1
ATOM 747 C CA . MET A 1 95 ? 7.863 -0.064 -20.344 1.00 52.44 95 MET A CA 1
ATOM 748 C C . MET A 1 95 ? 6.515 0.530 -19.931 1.00 52.44 95 MET A C 1
ATOM 750 O O . MET A 1 95 ? 5.485 -0.134 -20.052 1.00 52.44 95 MET A O 1
ATOM 754 N N . PHE A 1 96 ? 6.509 1.768 -19.441 1.00 61.06 96 PHE A N 1
ATOM 755 C CA . PHE A 1 96 ? 5.315 2.384 -18.893 1.00 61.06 96 PHE A CA 1
ATOM 756 C C . PHE A 1 96 ? 4.922 3.585 -19.747 1.00 61.06 96 PHE A C 1
ATOM 758 O O . PHE A 1 96 ? 5.486 4.662 -19.615 1.00 61.06 96 PHE A O 1
ATOM 765 N N . GLU A 1 97 ? 3.881 3.428 -20.567 1.00 64.44 97 GLU A N 1
ATOM 766 C CA . GLU A 1 97 ? 3.194 4.570 -21.199 1.00 64.44 97 GLU A CA 1
ATOM 767 C C . GLU A 1 97 ? 2.636 5.566 -20.159 1.00 64.44 97 GLU A C 1
ATOM 769 O O . GLU A 1 97 ? 2.206 6.662 -20.501 1.00 64.44 97 GLU A O 1
ATOM 774 N N . ASN A 1 98 ? 2.605 5.173 -18.881 1.00 78.81 98 ASN A N 1
ATOM 775 C CA . ASN A 1 98 ? 1.971 5.889 -17.784 1.00 78.81 98 ASN A CA 1
ATOM 776 C C . ASN A 1 98 ? 2.930 6.003 -16.600 1.00 78.81 98 ASN A C 1
ATOM 778 O O . ASN A 1 98 ? 3.742 5.111 -16.367 1.00 78.81 98 ASN A O 1
ATOM 782 N N . GLN A 1 99 ? 2.772 7.042 -15.788 1.00 89.75 99 GLN A N 1
ATOM 783 C CA . GLN A 1 99 ? 3.548 7.180 -14.559 1.00 89.75 99 GLN A CA 1
ATOM 784 C C . GLN A 1 99 ? 3.058 6.154 -13.534 1.00 89.75 99 GLN A C 1
ATOM 786 O O . GLN A 1 99 ? 1.857 6.059 -13.271 1.00 89.75 99 GLN A O 1
ATOM 791 N N . ILE A 1 100 ? 3.975 5.368 -12.973 1.00 92.25 100 ILE A N 1
ATOM 792 C CA . ILE A 1 100 ? 3.674 4.415 -11.903 1.00 92.25 100 ILE A CA 1
ATOM 793 C C . ILE A 1 100 ? 4.432 4.847 -10.655 1.00 92.25 100 ILE A C 1
ATOM 795 O O . ILE A 1 100 ? 5.629 5.136 -10.708 1.00 92.25 100 ILE A O 1
ATOM 799 N N . PHE A 1 101 ? 3.717 4.861 -9.541 1.00 94.50 101 PHE A N 1
ATOM 800 C CA . PHE A 1 101 ? 4.206 5.231 -8.227 1.00 94.50 101 PHE A CA 1
ATOM 801 C C . PHE A 1 101 ? 4.077 4.041 -7.290 1.00 94.50 101 PHE A C 1
ATOM 803 O O . PHE A 1 101 ? 3.034 3.399 -7.253 1.00 94.50 101 PHE A O 1
ATOM 810 N N . ASP A 1 102 ? 5.116 3.764 -6.526 1.00 94.94 102 ASP A N 1
ATOM 811 C CA . ASP A 1 102 ? 5.088 2.861 -5.391 1.00 94.94 102 ASP A CA 1
ATOM 812 C C . ASP A 1 102 ? 4.685 3.652 -4.148 1.00 94.94 102 ASP A C 1
ATOM 814 O O . ASP A 1 102 ? 5.410 4.558 -3.727 1.00 94.94 102 ASP A O 1
ATOM 818 N N . VAL A 1 103 ? 3.501 3.368 -3.605 1.00 97.75 103 VAL A N 1
ATOM 819 C CA . VAL A 1 103 ? 2.909 4.133 -2.504 1.00 97.75 103 VAL A CA 1
ATOM 820 C C . VAL A 1 103 ? 2.928 3.280 -1.250 1.00 97.75 103 VAL A C 1
ATOM 822 O O . VAL A 1 103 ? 2.277 2.239 -1.198 1.00 97.75 103 VAL A O 1
ATOM 825 N N . THR A 1 104 ? 3.633 3.753 -0.223 1.00 98.25 104 THR A N 1
ATOM 826 C CA . THR A 1 104 ? 3.670 3.128 1.100 1.00 98.25 104 THR A CA 1
ATOM 827 C C . THR A 1 104 ? 3.111 4.079 2.151 1.00 98.25 104 THR A C 1
ATOM 829 O O . THR A 1 104 ? 3.579 5.212 2.309 1.00 98.25 104 THR A O 1
ATOM 832 N N . PHE A 1 105 ? 2.122 3.614 2.905 1.00 98.50 105 PHE A N 1
ATOM 833 C CA . PHE A 1 105 ? 1.402 4.419 3.887 1.00 98.50 105 PHE A CA 1
ATOM 834 C C . PHE A 1 105 ? 1.097 3.635 5.163 1.00 98.50 105 PHE A C 1
ATOM 836 O O . PHE A 1 105 ? 1.117 2.405 5.191 1.00 98.50 105 PHE A O 1
ATOM 843 N N . GLU A 1 106 ? 0.816 4.372 6.232 1.00 98.38 106 GLU A N 1
ATOM 844 C CA . GLU A 1 106 ? 0.363 3.847 7.514 1.00 98.38 106 GLU A CA 1
ATOM 845 C C . GLU A 1 106 ? -1.086 4.272 7.772 1.00 98.38 106 GLU A C 1
ATOM 847 O O . GLU A 1 106 ? -1.461 5.426 7.534 1.00 98.38 106 GLU A O 1
ATOM 852 N N . VAL A 1 107 ? -1.885 3.339 8.278 1.00 98.00 107 VAL A N 1
ATOM 853 C CA . VAL A 1 107 ? -3.295 3.518 8.629 1.00 98.00 107 VAL A CA 1
ATOM 854 C C . VAL A 1 107 ? -3.432 3.907 10.102 1.00 98.00 107 VAL A C 1
ATOM 856 O O . VAL A 1 107 ? -2.690 3.439 10.969 1.00 98.00 107 VAL A O 1
ATOM 859 N N . ALA A 1 108 ? -4.376 4.798 10.393 1.00 97.06 108 ALA A N 1
ATOM 860 C CA . ALA A 1 108 ? -4.619 5.317 11.733 1.00 97.06 108 ALA A CA 1
ATOM 861 C C . ALA A 1 108 ? -5.241 4.259 12.659 1.00 97.06 108 ALA A C 1
ATOM 863 O O . ALA A 1 108 ? -5.935 3.352 12.190 1.00 97.06 108 ALA A O 1
ATOM 864 N N . PRO A 1 109 ? -5.021 4.351 13.984 1.00 93.94 109 PRO A N 1
ATOM 865 C CA . PRO A 1 109 ? -5.823 3.604 14.944 1.00 93.94 109 PRO A CA 1
ATOM 866 C C . PRO A 1 109 ? -7.323 3.913 14.770 1.00 93.94 109 PRO A C 1
ATOM 868 O O . PRO A 1 109 ? -7.660 5.056 14.448 1.00 93.94 109 PRO A O 1
ATOM 871 N N . PRO A 1 110 ? -8.219 2.941 15.008 1.00 93.31 110 PRO A N 1
ATOM 872 C CA . PRO A 1 110 ? -7.947 1.582 15.498 1.00 93.31 110 PRO A CA 1
ATOM 873 C C . PRO A 1 110 ? -7.532 0.570 14.415 1.00 93.31 110 PRO A C 1
ATOM 875 O O . PRO A 1 110 ? -6.913 -0.430 14.762 1.00 93.31 110 PRO A O 1
ATOM 878 N N . ALA A 1 111 ? -7.764 0.843 13.124 1.00 94.19 111 ALA A N 1
ATOM 879 C CA . ALA A 1 111 ? -7.453 -0.101 12.045 1.00 94.19 111 ALA A CA 1
ATOM 880 C C . ALA A 1 111 ? -5.959 -0.458 11.961 1.00 94.19 111 ALA A C 1
ATOM 882 O O . ALA A 1 111 ? -5.626 -1.634 11.846 1.00 94.19 111 ALA A O 1
ATOM 883 N N . ARG A 1 112 ? -5.059 0.526 12.115 1.00 94.25 112 ARG A N 1
ATOM 884 C CA . ARG A 1 112 ? -3.591 0.346 12.123 1.00 94.25 112 ARG A CA 1
ATOM 885 C C . ARG A 1 112 ? -3.044 -0.343 10.853 1.00 94.25 112 ARG A C 1
ATOM 887 O O . ARG A 1 112 ? -3.763 -0.851 9.998 1.00 94.25 112 ARG A O 1
ATOM 894 N N . GLY A 1 113 ? -1.720 -0.367 10.734 1.00 95.69 113 GLY A N 1
ATOM 895 C CA . GLY A 1 113 ? -1.016 -1.146 9.716 1.00 95.69 113 GLY A CA 1
ATOM 896 C C . GLY A 1 113 ? -0.312 -0.348 8.641 1.00 95.69 113 GLY A C 1
ATOM 897 O O . GLY A 1 113 ? -0.654 0.799 8.365 1.00 95.69 113 GLY A O 1
ATOM 898 N N . LYS A 1 114 ? 0.703 -0.977 8.053 1.00 98.06 114 LYS A N 1
ATOM 899 C CA . LYS A 1 114 ? 1.551 -0.425 7.004 1.00 98.06 114 LYS A CA 1
ATOM 900 C C . LYS A 1 114 ? 1.284 -1.178 5.717 1.00 98.06 114 LYS A C 1
ATOM 902 O O . LYS A 1 114 ? 1.435 -2.399 5.662 1.00 98.06 114 LYS A O 1
ATOM 907 N N . PHE A 1 115 ? 0.905 -0.442 4.686 1.00 97.75 115 PHE A N 1
ATOM 908 C CA . PHE A 1 115 ? 0.514 -1.011 3.410 1.00 97.75 115 PHE A CA 1
ATOM 909 C C . PHE A 1 115 ? 1.322 -0.408 2.277 1.00 97.75 115 PHE A C 1
ATOM 911 O O . PHE A 1 115 ? 1.694 0.766 2.319 1.00 97.75 115 PHE A O 1
ATOM 918 N N . GLN A 1 116 ? 1.551 -1.228 1.261 1.00 96.81 116 GLN A N 1
ATOM 919 C CA . GLN A 1 116 ? 2.182 -0.844 0.013 1.00 96.81 116 GLN A CA 1
ATOM 920 C C . GLN A 1 116 ? 1.307 -1.267 -1.164 1.00 96.81 116 GLN A C 1
ATOM 922 O O . GLN A 1 116 ? 0.769 -2.378 -1.187 1.00 96.81 116 GLN A O 1
ATOM 927 N N . ILE A 1 117 ? 1.169 -0.380 -2.145 1.00 96.44 117 ILE A N 1
ATOM 928 C CA . ILE A 1 117 ? 0.486 -0.670 -3.403 1.00 96.44 117 ILE A CA 1
ATOM 929 C C . ILE A 1 117 ? 1.049 0.220 -4.520 1.00 96.44 117 ILE A C 1
ATOM 931 O O . ILE A 1 117 ? 1.237 1.423 -4.313 1.00 96.44 117 ILE A O 1
ATOM 935 N N . PRO A 1 118 ? 1.297 -0.318 -5.726 1.00 94.75 118 PRO A N 1
ATOM 936 C CA . PRO A 1 118 ? 1.632 0.523 -6.857 1.00 94.75 118 PRO A CA 1
ATOM 937 C C . PRO A 1 118 ? 0.369 1.180 -7.434 1.00 94.75 118 PRO A C 1
ATOM 939 O O . PRO A 1 118 ? -0.666 0.537 -7.630 1.00 94.75 118 PRO A O 1
ATOM 942 N N . VAL A 1 119 ? 0.470 2.466 -7.753 1.00 95.69 119 VAL A N 1
ATOM 943 C CA . VAL A 1 119 ? -0.592 3.309 -8.313 1.00 95.69 119 VAL A CA 1
ATOM 944 C C . VAL A 1 119 ? -0.141 3.850 -9.665 1.00 95.69 119 VAL A C 1
ATOM 946 O O . VAL A 1 119 ? 0.981 4.324 -9.817 1.00 95.69 119 VAL A O 1
ATOM 949 N N . ARG A 1 120 ? -1.019 3.801 -10.663 1.00 93.31 120 ARG A N 1
ATOM 950 C CA . ARG A 1 120 ? -0.785 4.345 -12.002 1.00 93.31 120 ARG A CA 1
ATOM 951 C C . ARG A 1 120 ? -1.528 5.663 -12.176 1.00 93.31 120 ARG A C 1
ATOM 953 O O . ARG A 1 120 ? -2.720 5.735 -11.892 1.00 93.31 120 ARG A O 1
ATOM 960 N N . LEU A 1 121 ? -0.845 6.663 -12.723 1.00 92.56 121 LEU A N 1
ATOM 961 C CA . LEU A 1 121 ? -1.422 7.917 -13.198 1.00 92.56 121 LEU A CA 1
ATOM 962 C C . LEU A 1 121 ? -1.394 7.933 -14.731 1.00 92.56 121 LEU A C 1
ATOM 964 O O . LEU A 1 121 ? -0.327 7.950 -15.345 1.00 92.56 121 LEU A O 1
ATOM 968 N N . LYS A 1 122 ? -2.578 7.929 -15.348 1.00 89.75 122 LYS A N 1
ATOM 969 C CA . LYS A 1 122 ? -2.761 8.052 -16.802 1.00 89.75 122 LYS A CA 1
ATOM 970 C C . LYS A 1 122 ? -3.730 9.194 -17.079 1.00 89.75 122 LYS A C 1
ATOM 972 O O . LYS A 1 122 ? -4.856 9.163 -16.593 1.00 89.75 122 LYS A O 1
ATOM 977 N N . GLN A 1 123 ? -3.295 10.202 -17.841 1.00 87.31 123 GLN A N 1
ATOM 978 C CA . GLN A 1 123 ? -4.139 11.344 -18.239 1.00 87.31 123 GLN A CA 1
ATOM 979 C C . GLN A 1 123 ? -4.871 12.003 -17.047 1.00 87.31 123 GLN A C 1
ATOM 981 O O . GLN A 1 123 ? -6.068 12.267 -17.097 1.00 87.31 123 GLN A O 1
ATOM 986 N N . GLY A 1 124 ? -4.171 12.198 -15.923 1.00 87.25 124 GLY A N 1
ATOM 987 C CA . GL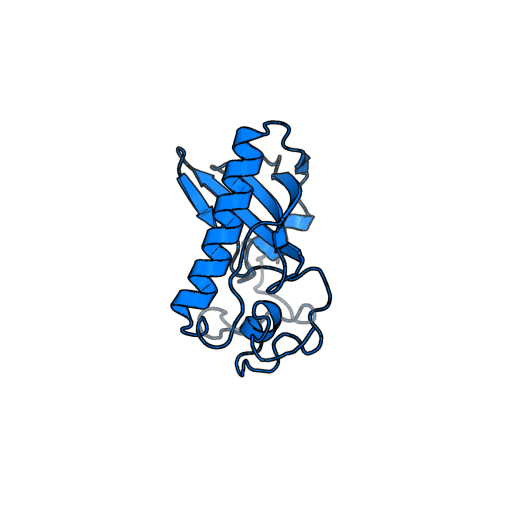Y A 1 124 ? -4.741 12.807 -14.711 1.00 87.25 124 GLY A CA 1
ATOM 988 C C . GLY A 1 124 ? -5.580 11.873 -13.822 1.00 87.25 124 GLY A C 1
ATOM 989 O O . GLY A 1 124 ? -5.884 12.250 -12.685 1.00 87.25 124 GLY A O 1
ATOM 990 N N . LYS A 1 125 ? -5.906 10.658 -14.287 1.00 93.38 125 LYS A N 1
ATOM 991 C CA . LYS A 1 125 ? -6.686 9.652 -13.551 1.00 93.38 125 LYS A CA 1
ATOM 992 C C . LYS A 1 125 ? -5.779 8.654 -12.835 1.00 93.38 125 LYS A C 1
ATOM 994 O O . LYS A 1 125 ? -4.838 8.127 -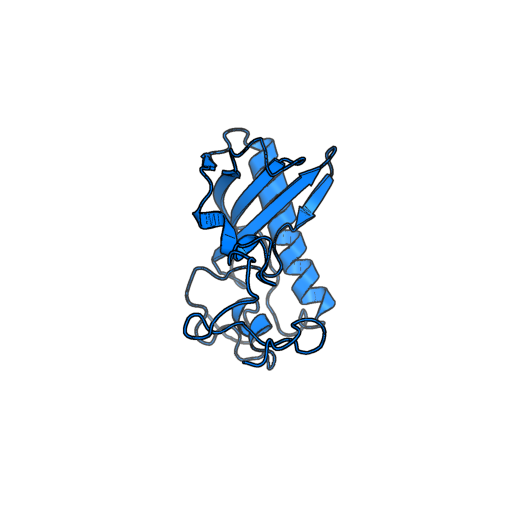13.432 1.00 93.38 125 LYS A O 1
ATOM 999 N N . LEU A 1 126 ? -6.084 8.399 -11.563 1.00 96.12 126 LEU A N 1
ATOM 1000 C CA . LEU A 1 126 ? -5.405 7.401 -10.741 1.00 96.12 126 LEU A CA 1
ATOM 1001 C C . LEU A 1 126 ? -6.126 6.056 -10.824 1.00 96.12 126 LEU A C 1
ATOM 1003 O O . LEU A 1 126 ? -7.353 6.002 -10.844 1.00 96.12 126 LEU A O 1
ATOM 1007 N N . ALA A 1 127 ? -5.350 4.979 -10.868 1.00 95.44 127 ALA A N 1
ATOM 1008 C CA . ALA A 1 127 ? -5.834 3.608 -10.813 1.00 95.44 127 ALA A CA 1
ATOM 1009 C C . ALA A 1 127 ? -4.830 2.735 -10.056 1.00 95.44 127 ALA A C 1
ATOM 1011 O O . ALA A 1 127 ? -3.627 3.004 -10.081 1.00 95.44 127 ALA A O 1
ATOM 1012 N N . LEU A 1 128 ? -5.296 1.659 -9.421 1.00 94.50 128 LEU A N 1
ATOM 1013 C CA . LEU A 1 128 ? -4.387 0.654 -8.877 1.00 94.50 128 LEU A CA 1
ATOM 1014 C C . LEU A 1 128 ? -3.597 -0.003 -10.020 1.00 94.50 128 LEU A C 1
ATOM 1016 O O . LEU A 1 128 ? -4.147 -0.369 -11.059 1.00 94.50 128 LEU A O 1
ATOM 1020 N N . ALA A 1 129 ? -2.287 -0.134 -9.833 1.00 90.81 129 ALA A N 1
ATOM 1021 C CA . ALA A 1 129 ? -1.397 -0.877 -10.725 1.00 90.81 129 ALA A CA 1
ATOM 1022 C C . ALA A 1 129 ? -1.019 -2.254 -10.152 1.00 90.81 129 ALA A C 1
ATOM 1024 O O . ALA A 1 129 ? -0.311 -3.021 -10.808 1.00 90.81 129 ALA A O 1
ATOM 1025 N N . GLY A 1 130 ? -1.471 -2.544 -8.930 1.00 87.38 130 GLY A N 1
ATOM 1026 C CA . GLY A 1 130 ? -1.288 -3.804 -8.227 1.00 87.38 130 GLY A CA 1
ATOM 1027 C C . GLY A 1 130 ? -2.572 -4.628 -8.169 1.00 87.38 130 GLY A C 1
ATOM 1028 O O . GLY A 1 130 ? -3.669 -4.094 -8.306 1.00 87.38 130 GLY A O 1
ATOM 1029 N N . ALA A 1 131 ? -2.418 -5.934 -7.967 1.00 87.62 131 ALA A N 1
ATOM 1030 C CA . ALA A 1 131 ? -3.517 -6.867 -7.745 1.00 87.62 131 ALA A CA 1
ATOM 1031 C C . ALA A 1 131 ? -4.004 -6.866 -6.288 1.00 87.62 131 ALA A C 1
ATOM 1033 O O . ALA A 1 131 ? -5.180 -7.110 -6.042 1.00 87.62 131 ALA A O 1
ATOM 1034 N N . THR A 1 132 ? -3.110 -6.629 -5.324 1.00 91.94 132 THR A N 1
ATOM 1035 C CA . THR A 1 132 ? -3.414 -6.715 -3.889 1.00 91.94 132 THR A CA 1
ATOM 1036 C C . THR 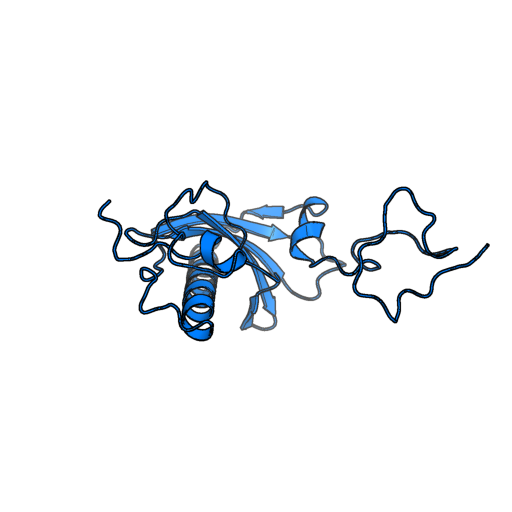A 1 132 ? -2.562 -5.733 -3.098 1.00 91.94 132 THR A C 1
ATOM 1038 O O . THR A 1 132 ? -1.397 -5.513 -3.429 1.00 91.94 132 THR A O 1
ATOM 1041 N N . PHE A 1 133 ? -3.118 -5.177 -2.021 1.00 95.25 133 PHE A N 1
ATOM 1042 C CA . PHE A 1 133 ? -2.333 -4.412 -1.055 1.00 95.25 133 PHE A CA 1
ATOM 1043 C C . PHE A 1 133 ? -1.360 -5.349 -0.340 1.00 95.25 133 PHE A C 1
ATOM 1045 O O . PHE A 1 133 ? -1.742 -6.434 0.107 1.00 95.25 133 PHE A O 1
ATOM 1052 N N . LEU A 1 134 ? -0.102 -4.937 -0.223 1.00 94.12 134 LEU A N 1
ATOM 1053 C CA . LEU A 1 134 ? 0.909 -5.663 0.533 1.00 94.12 134 LEU A CA 1
ATOM 1054 C C . LEU A 1 134 ? 0.937 -5.123 1.958 1.00 94.12 134 LEU A C 1
ATOM 1056 O O . LEU A 1 134 ? 1.238 -3.951 2.172 1.00 94.12 134 LEU A O 1
ATOM 1060 N N . ARG A 1 135 ? 0.629 -5.977 2.935 1.00 95.31 135 ARG A N 1
ATOM 1061 C CA . ARG A 1 135 ? 0.807 -5.672 4.357 1.00 95.31 135 ARG A CA 1
ATOM 1062 C C . ARG A 1 135 ? 2.290 -5.829 4.716 1.00 95.31 135 ARG A C 1
ATOM 1064 O O . ARG A 1 135 ? 2.840 -6.915 4.555 1.00 95.31 135 ARG A O 1
ATOM 1071 N N . LEU A 1 136 ? 2.929 -4.753 5.176 1.00 95.50 136 LEU A N 1
ATOM 1072 C CA . LEU A 1 136 ? 4.377 -4.700 5.435 1.00 95.50 136 LEU A CA 1
ATOM 1073 C C . LEU A 1 136 ? 4.770 -5.036 6.877 1.00 95.50 136 LEU A C 1
ATOM 1075 O O . LEU A 1 136 ? 5.911 -5.405 7.143 1.00 95.50 136 LEU A O 1
ATOM 1079 N N . ASP A 1 137 ? 3.852 -4.874 7.823 1.00 94.50 137 ASP A N 1
ATOM 1080 C CA . ASP A 1 137 ? 4.036 -5.189 9.237 1.00 94.50 137 ASP A CA 1
ATOM 1081 C C . ASP A 1 137 ? 3.209 -6.411 9.655 1.00 94.50 137 ASP A C 1
ATOM 1083 O O . ASP A 1 137 ? 2.263 -6.824 8.985 1.00 94.50 137 ASP A O 1
ATOM 1087 N N . ARG A 1 138 ? 3.564 -7.011 10.793 1.00 90.25 138 ARG A N 1
ATOM 1088 C CA . ARG A 1 138 ? 2.814 -8.147 11.336 1.00 90.25 138 ARG A CA 1
ATOM 1089 C C . ARG A 1 138 ? 1.425 -7.686 11.782 1.00 90.25 138 ARG A C 1
ATOM 1091 O O . ARG A 1 138 ? 1.313 -6.725 12.534 1.00 90.25 138 ARG A O 1
ATOM 1098 N N . TYR A 1 139 ? 0.393 -8.404 11.351 1.00 87.38 139 TYR A N 1
ATOM 1099 C CA . TYR A 1 139 ? -0.997 -8.178 11.765 1.00 87.38 139 TYR A CA 1
ATOM 1100 C C . TYR A 1 139 ? -1.457 -9.151 12.863 1.00 87.38 139 TYR A C 1
ATOM 1102 O O . TYR A 1 139 ? -2.497 -8.924 13.469 1.00 87.38 139 TYR A O 1
ATOM 1110 N N . ASN A 1 140 ? -0.672 -10.199 13.150 1.00 87.00 140 ASN A N 1
ATOM 1111 C CA . ASN A 1 140 ? -0.945 -11.210 14.175 1.00 87.00 140 ASN A CA 1
ATOM 1112 C C . ASN A 1 140 ? -2.410 -11.681 14.138 1.00 87.00 140 ASN A C 1
ATOM 1114 O O . ASN A 1 140 ? -2.864 -12.231 13.141 1.00 87.00 140 ASN A O 1
ATOM 1118 N N . ASP A 1 141 ? -3.128 -11.432 15.222 1.00 88.56 141 ASP A N 1
ATOM 1119 C CA . ASP A 1 141 ? -4.487 -11.855 15.502 1.00 88.56 141 ASP A CA 1
ATOM 1120 C C . ASP A 1 141 ? -5.522 -10.743 15.219 1.00 88.56 141 ASP A C 1
ATOM 1122 O O . ASP A 1 141 ? -6.729 -10.957 15.355 1.00 88.56 141 ASP A O 1
ATOM 1126 N N . MET A 1 142 ? -5.080 -9.561 14.758 1.00 89.38 142 MET A N 1
ATOM 1127 C CA . MET A 1 142 ? -5.946 -8.405 14.480 1.00 89.38 142 MET A CA 1
ATOM 1128 C C . MET A 1 142 ? -7.059 -8.734 13.485 1.00 89.38 142 MET A C 1
ATOM 1130 O O . MET A 1 142 ? -8.149 -8.195 13.623 1.00 89.38 142 MET A O 1
ATOM 1134 N N . GLY A 1 143 ? -6.816 -9.630 12.525 1.00 91.19 143 GLY A N 1
ATOM 1135 C CA . GLY A 1 143 ? -7.766 -9.996 11.473 1.00 91.19 143 GLY A CA 1
ATOM 1136 C C . GLY A 1 143 ? -8.548 -11.290 11.706 1.00 91.19 143 GLY A C 1
ATOM 1137 O O . GLY A 1 143 ? -9.208 -11.754 10.780 1.00 91.19 143 GLY A O 1
ATOM 1138 N N . ASP A 1 144 ? -8.490 -11.906 12.892 1.00 92.31 144 ASP A N 1
ATOM 1139 C CA . ASP A 1 144 ? -9.020 -13.266 13.124 1.00 92.31 144 ASP A CA 1
ATOM 1140 C C . ASP A 1 144 ? -10.528 -13.435 12.888 1.00 92.31 144 ASP A C 1
ATOM 1142 O O . ASP A 1 144 ? -10.979 -14.542 12.588 1.00 92.31 144 ASP A O 1
ATOM 1146 N N . CYS A 1 145 ? -11.304 -12.351 12.958 1.00 91.69 145 CYS A N 1
ATOM 1147 C CA . CYS A 1 145 ? -12.724 -12.345 12.600 1.00 91.69 145 CYS A CA 1
ATOM 1148 C C . CYS A 1 145 ? -12.971 -12.630 11.108 1.00 91.69 145 CYS A C 1
ATOM 1150 O O . CYS A 1 145 ? -14.104 -12.909 10.723 1.00 91.69 145 CYS A O 1
ATOM 1152 N N . MET A 1 146 ? -11.940 -12.572 10.258 1.00 93.69 146 MET A N 1
ATOM 1153 C CA . MET A 1 146 ? -12.038 -12.875 8.833 1.00 93.69 146 MET A CA 1
ATOM 1154 C C . MET A 1 146 ? -11.745 -14.350 8.553 1.00 93.69 146 MET A C 1
ATOM 1156 O O . MET A 1 146 ? -10.710 -14.887 8.953 1.00 93.69 146 MET A O 1
ATOM 1160 N N . SER A 1 147 ? -12.619 -14.999 7.783 1.00 87.31 147 SER A N 1
ATOM 1161 C CA . SER A 1 147 ? -12.409 -16.366 7.282 1.00 87.31 147 SER A CA 1
ATOM 1162 C C . SER A 1 147 ? -11.517 -16.403 6.036 1.00 87.31 147 SER A C 1
ATOM 1164 O O . SER A 1 147 ? -10.729 -17.331 5.855 1.00 87.31 147 SER A O 1
ATOM 1166 N N . LYS A 1 148 ? -11.596 -15.374 5.180 1.00 88.50 148 LYS A N 1
ATOM 1167 C CA . LYS A 1 148 ? -10.757 -15.242 3.980 1.00 88.50 148 LYS A CA 1
ATOM 1168 C C . LYS A 1 148 ? -9.346 -14.792 4.366 1.00 88.50 148 LYS A C 1
ATOM 1170 O O . LYS A 1 148 ? -9.164 -13.702 4.905 1.00 88.50 148 LYS A O 1
ATOM 1175 N N . GLY A 1 149 ? -8.336 -15.590 4.011 1.00 85.50 149 GLY A N 1
ATOM 1176 C CA . GLY A 1 149 ? -6.936 -15.326 4.373 1.00 85.50 149 GLY A CA 1
ATOM 1177 C C . GLY A 1 149 ? -6.397 -13.968 3.903 1.00 85.50 149 GLY A C 1
ATOM 1178 O O . GLY A 1 149 ? -5.663 -13.321 4.638 1.00 85.50 149 GLY A O 1
ATOM 1179 N N . VAL A 1 150 ? -6.808 -13.492 2.722 1.00 86.88 150 VAL A N 1
ATOM 1180 C CA . VAL A 1 150 ? -6.404 -12.164 2.217 1.00 86.88 150 VAL A CA 1
ATOM 1181 C C . VAL A 1 150 ? -6.949 -11.047 3.115 1.00 86.88 150 VAL A C 1
ATOM 1183 O O . VAL A 1 150 ? -6.200 -10.156 3.513 1.00 86.88 150 VAL A O 1
ATOM 1186 N N . LEU A 1 151 ? -8.221 -11.138 3.518 1.00 92.81 151 LEU A N 1
ATOM 1187 C CA . LEU A 1 151 ? -8.865 -10.133 4.368 1.00 92.81 151 LEU A CA 1
ATOM 1188 C C . LEU A 1 151 ? -8.295 -10.103 5.785 1.00 92.81 151 LEU A C 1
ATOM 1190 O O . LEU A 1 151 ? -8.256 -9.032 6.380 1.00 92.81 151 LEU A O 1
ATOM 1194 N N . ARG A 1 152 ? -7.774 -11.227 6.301 1.00 93.25 152 ARG A N 1
ATOM 1195 C CA . ARG A 1 152 ? -7.064 -11.249 7.595 1.00 93.25 152 ARG A CA 1
ATOM 1196 C C . ARG A 1 152 ? -5.892 -10.271 7.642 1.00 93.25 152 ARG A C 1
ATOM 1198 O O . ARG A 1 152 ? -5.614 -9.712 8.692 1.00 93.25 152 ARG A O 1
ATOM 1205 N N . SER A 1 153 ? -5.219 -10.049 6.513 1.00 93.38 153 SER A N 1
ATOM 1206 C CA . SER A 1 153 ? -4.087 -9.118 6.449 1.00 93.38 153 SER A CA 1
ATOM 1207 C C . SER A 1 153 ? -4.497 -7.642 6.349 1.00 93.38 153 SER A C 1
ATOM 1209 O O . SER A 1 153 ? -3.668 -6.757 6.570 1.00 93.38 153 SER A O 1
ATOM 1211 N N . TYR A 1 154 ? -5.760 -7.368 6.008 1.00 95.06 154 TYR A N 1
ATOM 1212 C CA . TYR A 1 154 ? -6.287 -6.017 5.775 1.00 95.06 154 TYR A CA 1
ATOM 1213 C C . TYR A 1 154 ? -7.166 -5.527 6.920 1.00 95.06 154 TYR A C 1
ATOM 1215 O O . TYR A 1 154 ? -7.147 -4.347 7.253 1.00 95.06 154 TYR A O 1
ATOM 1223 N N . CYS A 1 155 ? -7.933 -6.438 7.507 1.00 94.44 155 CYS A N 1
ATOM 1224 C CA . CYS A 1 155 ? -8.906 -6.158 8.542 1.00 94.44 155 CYS A CA 1
ATOM 1225 C C . CYS A 1 155 ? -8.260 -6.130 9.927 1.00 94.44 155 CYS A C 1
ATOM 1227 O O . CYS A 1 155 ? -7.501 -7.031 10.282 1.00 94.44 155 CYS A O 1
ATOM 1229 N N . THR A 1 156 ? -8.670 -5.156 10.733 1.00 94.94 156 THR A N 1
ATOM 1230 C CA . THR A 1 156 ? -8.515 -5.193 12.189 1.00 94.94 156 THR A CA 1
ATOM 1231 C C . THR A 1 156 ? -9.905 -5.269 12.802 1.00 94.94 156 THR A C 1
ATOM 1233 O O . THR A 1 156 ? -10.759 -4.449 12.483 1.00 94.94 156 THR A O 1
ATOM 1236 N N . CYS A 1 157 ? -10.168 -6.282 13.619 1.00 93.56 157 CYS A N 1
ATOM 1237 C CA . CYS A 1 157 ? -11.496 -6.590 14.136 1.00 93.56 157 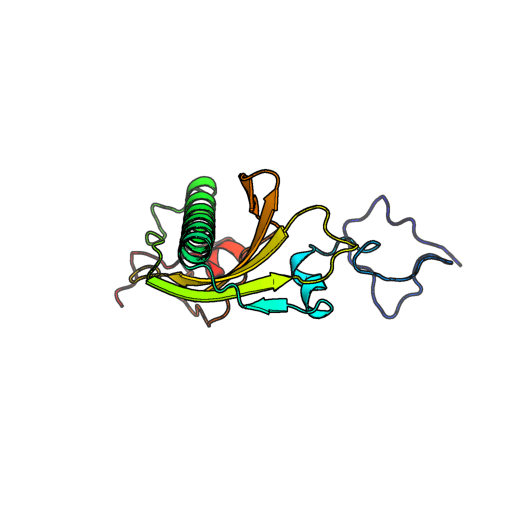CYS A CA 1
ATOM 1238 C C . CYS A 1 157 ? -11.933 -5.599 15.222 1.00 93.56 157 CYS A C 1
ATOM 1240 O O . CYS A 1 157 ? -11.225 -5.436 16.214 1.00 93.56 157 CYS A O 1
ATOM 1242 N N . LYS A 1 158 ? -13.141 -5.033 15.099 1.00 91.19 158 LYS A N 1
ATOM 1243 C CA . LYS A 1 158 ? -13.664 -4.015 16.037 1.00 91.19 158 LYS A CA 1
ATOM 1244 C C . LYS A 1 158 ? -13.785 -4.476 17.490 1.00 91.19 158 LYS A C 1
ATOM 1246 O O . LYS A 1 158 ? -13.662 -3.689 18.417 1.00 91.19 158 LYS A O 1
ATOM 1251 N N . ASN A 1 159 ? -14.033 -5.767 17.703 1.00 74.50 159 ASN A N 1
ATOM 1252 C CA . ASN A 1 159 ? -14.291 -6.320 19.036 1.00 74.50 159 ASN A CA 1
ATOM 1253 C C . ASN A 1 159 ? -13.011 -6.721 19.792 1.00 74.50 159 ASN A C 1
ATOM 1255 O O . ASN A 1 159 ? -13.092 -7.424 20.798 1.00 74.50 159 ASN A O 1
ATOM 1259 N N . ARG A 1 160 ? -11.825 -6.314 19.319 1.00 63.59 160 ARG A N 1
ATOM 1260 C CA . ARG A 1 160 ? -10.572 -6.487 20.058 1.00 63.59 160 ARG A CA 1
ATOM 1261 C C . ARG A 1 160 ? -10.255 -5.198 20.807 1.00 63.59 160 ARG A C 1
ATOM 1263 O O . ARG A 1 160 ? -9.863 -4.205 20.205 1.00 63.59 160 ARG A O 1
ATOM 1270 N N . VAL A 1 161 ? -10.432 -5.228 22.128 1.00 50.56 161 VAL A N 1
ATOM 1271 C CA . VAL A 1 161 ? -9.959 -4.157 23.015 1.00 50.56 161 VAL A CA 1
ATOM 1272 C C . VAL A 1 161 ? -8.429 -4.128 22.918 1.00 50.56 161 VAL A C 1
ATOM 1274 O O . VAL A 1 161 ? -7.779 -5.143 23.169 1.00 50.56 161 VAL A O 1
ATOM 1277 N N . HIS A 1 162 ? -7.881 -2.999 22.468 1.00 51.81 162 HIS A N 1
ATOM 1278 C CA . HIS A 1 162 ? -6.449 -2.770 22.250 1.00 51.81 162 HIS A CA 1
ATOM 1279 C C . HIS A 1 162 ? -5.787 -2.038 23.409 1.00 51.81 162 HIS A C 1
ATOM 1281 O O . HIS A 1 162 ? -6.427 -1.111 23.951 1.00 51.81 162 HIS A O 1
#

Radius of gyration: 18.54 Å; chains: 1; bounding box: 34×52×50 Å

InterPro domains:
  IPR004245 Protein of unknown function DUF229 [PF02995] (8-84)
  IPR004245 Protein of unknown function DUF229 [PTHR10974] (7-158)

Organism: Cylicocyclus nassatus (NCBI:txid53992)

Sequence (162 aa):
MDYKDFNNSKRGSSLLRRFEAGIKRTCKTLPIPFQYCICQYATSAVTDEKLRQKLATFAVEQLDLLLQSEGVSSSCENVKLKKILSINQYTSTSMFENQIFDVTFEVAPPARGKFQIPVRLKQGKLALAGATFLRLDRYNDMGDCMSKGVLRSYCTCKNRVH

Secondary structure (DSSP, 8-state):
-----GGG------TTS--STT----TTTS---GGGTGGGS-EEE---HHHHHHHHHHHHHHHHHHHHHTT-TTTBPPP-EEEEEEEEEE--TTT-SSEEEEEEEEEPTTT--EEEEEEEEETTEEEE-SSSPEE-S--TTTTTT-SSHHHHTT--BTT---